Protein AF-A0A839UCK2-F1 (afdb_monomer_lite)

Structure (mmCIF, N/CA/C/O backbone):
data_AF-A0A839UCK2-F1
#
_entry.id   AF-A0A839UCK2-F1
#
loop_
_atom_site.group_PDB
_atom_site.id
_atom_site.type_symbol
_atom_site.label_atom_id
_atom_site.label_alt_id
_atom_site.label_comp_id
_atom_site.label_asym_id
_atom_site.label_entity_id
_atom_site.label_seq_id
_atom_site.pdbx_PDB_ins_code
_atom_site.Cartn_x
_atom_site.Cartn_y
_atom_site.Cartn_z
_atom_site.occupancy
_atom_site.B_iso_or_equiv
_atom_site.auth_seq_id
_atom_site.auth_comp_id
_atom_site.auth_asym_id
_atom_site.auth_atom_id
_atom_site.pdbx_PDB_model_num
ATOM 1 N N . MET A 1 1 ? -0.226 20.122 16.602 1.00 46.81 1 MET A N 1
ATOM 2 C CA . MET A 1 1 ? -0.500 18.701 16.911 1.00 46.81 1 MET A CA 1
ATOM 3 C C . MET A 1 1 ? 0.139 17.869 15.813 1.00 46.81 1 MET A C 1
ATOM 5 O O . MET A 1 1 ? -0.155 18.135 14.657 1.00 46.81 1 MET A O 1
ATOM 9 N N . GLY A 1 2 ? 1.081 16.981 16.141 1.00 55.19 2 GLY A N 1
ATOM 10 C CA . GLY A 1 2 ? 1.687 16.084 15.149 1.00 55.19 2 GLY A CA 1
ATOM 11 C C . GLY A 1 2 ? 0.695 15.004 14.719 1.00 55.19 2 GLY A C 1
ATOM 12 O O . GLY A 1 2 ? -0.105 14.564 15.545 1.00 55.19 2 GLY A O 1
ATOM 13 N N . ASP A 1 3 ? 0.734 14.599 13.448 1.00 69.75 3 ASP A N 1
ATOM 14 C CA . ASP A 1 3 ? -0.082 13.491 12.943 1.00 69.75 3 ASP A CA 1
ATOM 15 C C . ASP A 1 3 ? 0.320 12.206 13.683 1.00 69.75 3 ASP A C 1
ATOM 17 O O . ASP A 1 3 ? 1.407 11.663 13.480 1.00 69.75 3 ASP A O 1
ATOM 21 N N . GLN A 1 4 ? -0.546 11.729 14.577 1.00 88.19 4 GLN A N 1
ATOM 22 C CA . GLN A 1 4 ? -0.371 10.434 15.222 1.00 88.19 4 GLN A CA 1
ATOM 23 C C . GLN A 1 4 ? -0.780 9.339 14.236 1.00 88.19 4 GLN A C 1
ATOM 25 O O . GLN A 1 4 ? -1.947 9.248 13.837 1.00 88.19 4 GLN A O 1
ATOM 30 N N . ILE A 1 5 ? 0.196 8.527 13.827 1.00 92.31 5 ILE A N 1
ATOM 31 C CA . ILE A 1 5 ? 0.012 7.461 12.843 1.00 92.31 5 ILE A CA 1
ATOM 32 C C . ILE A 1 5 ? 0.545 6.146 13.412 1.00 92.31 5 ILE A C 1
ATOM 34 O O . ILE A 1 5 ? 1.688 6.064 13.860 1.00 92.31 5 ILE A O 1
ATOM 38 N N . ALA A 1 6 ? -0.284 5.108 13.369 1.00 94.69 6 ALA A N 1
ATOM 39 C CA . ALA A 1 6 ? 0.096 3.736 13.667 1.00 94.69 6 ALA A CA 1
ATOM 40 C C . ALA A 1 6 ? 0.469 3.041 12.360 1.00 94.69 6 ALA A C 1
ATOM 42 O O . ALA A 1 6 ? -0.369 2.928 11.467 1.00 94.69 6 ALA A O 1
ATOM 43 N N . TYR A 1 7 ? 1.700 2.546 12.262 1.00 95.31 7 TYR A N 1
ATOM 44 C CA . TYR A 1 7 ? 2.182 1.819 11.091 1.00 95.31 7 TYR A CA 1
ATOM 45 C C . TYR A 1 7 ? 2.308 0.327 11.373 1.00 95.31 7 TYR A C 1
ATOM 47 O O . TYR A 1 7 ? 2.862 -0.087 12.388 1.00 95.31 7 TYR A O 1
ATOM 55 N N . GLY A 1 8 ? 1.832 -0.482 10.433 1.00 94.00 8 GLY A N 1
ATOM 56 C CA . GLY A 1 8 ? 2.056 -1.918 10.414 1.00 94.00 8 GLY A CA 1
ATOM 57 C C . GLY A 1 8 ? 3.442 -2.267 9.864 1.00 94.00 8 GLY A C 1
ATOM 58 O O . GLY A 1 8 ? 4.173 -1.395 9.378 1.00 94.00 8 GLY A O 1
ATOM 59 N N . PRO A 1 9 ? 3.821 -3.554 9.902 1.00 95.94 9 PRO A N 1
ATOM 60 C CA . PRO A 1 9 ? 5.038 -4.021 9.255 1.00 95.94 9 PRO A CA 1
ATOM 61 C C . PRO A 1 9 ? 4.971 -3.810 7.736 1.00 95.94 9 PRO A C 1
ATOM 63 O O . PRO A 1 9 ? 3.903 -3.868 7.123 1.00 95.94 9 PRO A O 1
ATOM 66 N N . VAL A 1 10 ? 6.138 -3.604 7.121 1.00 96.94 10 VAL A N 1
ATOM 67 C CA . VAL A 1 10 ? 6.261 -3.569 5.660 1.00 96.94 10 VAL A CA 1
ATOM 68 C C . VAL A 1 10 ? 6.161 -4.987 5.115 1.00 96.94 10 VAL A C 1
ATOM 70 O O . VAL A 1 10 ? 6.935 -5.861 5.500 1.00 96.94 10 VAL A O 1
ATOM 73 N N . VAL A 1 11 ? 5.257 -5.192 4.165 1.00 95.50 11 VAL A N 1
ATOM 74 C CA . VAL A 1 11 ? 5.180 -6.406 3.352 1.00 95.50 11 VAL A CA 1
ATOM 75 C C . VAL A 1 11 ? 5.840 -6.120 2.009 1.00 95.50 11 VAL A C 1
ATOM 77 O O . VAL A 1 11 ? 5.530 -5.112 1.378 1.00 95.50 11 VAL A O 1
ATOM 80 N N . THR A 1 12 ? 6.753 -6.988 1.573 1.00 95.50 12 THR A N 1
ATOM 81 C CA . THR A 1 12 ? 7.459 -6.834 0.291 1.00 95.50 12 THR A CA 1
ATOM 82 C C . THR A 1 12 ? 7.086 -7.971 -0.649 1.00 95.50 12 THR A C 1
ATOM 84 O O . THR A 1 12 ? 7.245 -9.138 -0.299 1.00 95.50 12 THR A O 1
ATOM 87 N N . ALA A 1 13 ? 6.620 -7.627 -1.846 1.00 93.56 13 ALA A N 1
ATOM 88 C CA . ALA A 1 13 ? 6.424 -8.551 -2.955 1.00 93.56 13 ALA A CA 1
ATOM 89 C C . ALA A 1 13 ? 7.494 -8.292 -4.022 1.00 93.56 13 ALA A C 1
ATOM 91 O O . ALA A 1 13 ? 7.621 -7.164 -4.497 1.00 93.56 13 ALA A O 1
ATOM 92 N N . TYR A 1 14 ? 8.249 -9.324 -4.396 1.00 92.50 14 TYR A N 1
ATOM 93 C CA . TYR A 1 14 ? 9.269 -9.251 -5.443 1.00 92.50 14 TYR A CA 1
ATOM 94 C C . TYR A 1 14 ? 8.703 -9.760 -6.771 1.00 92.50 14 TYR A C 1
ATOM 96 O O . TYR A 1 14 ? 8.093 -10.826 -6.816 1.00 92.50 14 TYR A O 1
ATOM 104 N N . TYR A 1 15 ? 8.934 -9.009 -7.845 1.00 90.50 15 TYR A N 1
ATOM 105 C CA . TYR A 1 15 ? 8.588 -9.383 -9.225 1.00 90.50 15 TYR A CA 1
ATOM 106 C C . TYR A 1 15 ? 9.839 -9.688 -10.058 1.00 90.50 15 TYR A C 1
ATOM 108 O O . TYR A 1 15 ? 9.761 -10.402 -11.052 1.00 90.50 15 TYR A O 1
ATOM 116 N N . ALA A 1 16 ? 10.996 -9.182 -9.625 1.00 87.69 16 ALA A N 1
ATOM 117 C CA . ALA A 1 16 ? 12.325 -9.571 -10.083 1.00 87.69 16 ALA A CA 1
ATOM 118 C C . ALA A 1 16 ? 13.354 -9.261 -8.980 1.00 87.69 16 ALA A C 1
ATOM 120 O O . ALA A 1 16 ? 13.009 -8.678 -7.952 1.00 87.69 16 ALA A O 1
ATOM 121 N N . VAL A 1 17 ? 14.631 -9.596 -9.206 1.00 82.50 17 VAL A N 1
ATOM 122 C CA . VAL A 1 17 ? 15.727 -9.413 -8.226 1.00 82.50 17 VAL A CA 1
ATOM 123 C C . VAL A 1 17 ? 15.780 -7.988 -7.654 1.00 82.50 17 VAL A C 1
ATOM 125 O O . VAL A 1 17 ? 16.020 -7.809 -6.464 1.00 82.50 17 VAL A O 1
ATOM 128 N N . LEU A 1 18 ? 15.517 -6.977 -8.487 1.00 84.56 18 LEU A N 1
ATOM 129 C CA . LEU A 1 18 ? 15.532 -5.556 -8.113 1.00 84.56 18 LEU A CA 1
ATOM 130 C C . LEU A 1 18 ? 14.217 -4.846 -8.465 1.00 84.56 18 LEU A C 1
ATOM 132 O O . LEU A 1 18 ? 14.171 -3.625 -8.588 1.00 84.56 18 LEU A O 1
ATOM 136 N N . GLU A 1 19 ? 13.141 -5.617 -8.623 1.00 91.69 19 GLU A N 1
ATOM 137 C CA . GLU A 1 19 ? 11.801 -5.085 -8.837 1.00 91.69 19 GLU A CA 1
ATOM 138 C C . GLU A 1 19 ? 10.871 -5.570 -7.732 1.00 91.69 19 GLU A C 1
ATOM 140 O O . GLU A 1 19 ? 10.612 -6.768 -7.610 1.00 91.69 19 GLU A O 1
ATOM 145 N N . PHE A 1 20 ? 10.359 -4.641 -6.930 1.00 94.69 20 PHE A N 1
ATOM 146 C CA . PHE A 1 20 ? 9.535 -4.976 -5.777 1.00 94.69 20 PHE A CA 1
ATOM 147 C C . PHE A 1 20 ? 8.466 -3.927 -5.490 1.00 94.69 20 PHE A C 1
ATOM 149 O O . PHE A 1 20 ? 8.628 -2.740 -5.768 1.00 94.69 20 PHE A O 1
ATOM 156 N N . LEU A 1 21 ? 7.383 -4.379 -4.863 1.00 97.19 21 LEU A N 1
ATOM 157 C CA . LEU A 1 21 ? 6.354 -3.547 -4.258 1.00 97.19 21 LEU A CA 1
ATOM 158 C C . LEU A 1 21 ? 6.392 -3.743 -2.746 1.00 97.19 21 LEU A C 1
ATOM 160 O O . LEU A 1 21 ? 6.141 -4.836 -2.243 1.00 97.19 21 LEU A O 1
ATOM 164 N N . GLN A 1 22 ? 6.681 -2.666 -2.031 1.00 97.44 22 GLN A N 1
ATOM 165 C CA . GLN A 1 22 ? 6.507 -2.572 -0.591 1.00 97.44 22 GLN A CA 1
ATOM 166 C C . GLN A 1 22 ? 5.138 -1.993 -0.266 1.00 97.44 22 GLN A C 1
ATOM 168 O O . GLN A 1 22 ? 4.683 -1.050 -0.915 1.00 97.44 22 GLN A O 1
ATOM 173 N N . ILE A 1 23 ? 4.505 -2.564 0.752 1.00 97.94 23 ILE A N 1
ATOM 174 C CA . ILE A 1 23 ? 3.177 -2.198 1.223 1.00 97.94 23 ILE A CA 1
ATOM 175 C C . ILE A 1 23 ? 3.253 -2.022 2.730 1.00 97.94 23 ILE A C 1
ATOM 177 O O . ILE A 1 23 ? 3.757 -2.903 3.428 1.00 97.94 23 ILE A O 1
ATOM 181 N N . ARG A 1 24 ? 2.750 -0.902 3.241 1.00 97.88 24 ARG A N 1
ATOM 182 C CA . ARG A 1 24 ? 2.721 -0.630 4.678 1.00 97.88 24 ARG A CA 1
ATOM 183 C C . ARG A 1 24 ? 1.331 -0.155 5.090 1.00 97.88 24 ARG A C 1
ATOM 185 O O . ARG A 1 24 ? 0.999 1.002 4.836 1.00 97.88 24 ARG A O 1
ATOM 192 N N . PRO A 1 25 ? 0.516 -1.018 5.717 1.00 98.00 25 PRO A N 1
ATOM 193 C CA . PRO A 1 25 ? -0.747 -0.600 6.310 1.00 98.00 25 PRO A CA 1
ATOM 194 C C . PRO A 1 25 ? -0.533 0.461 7.389 1.00 98.00 25 PRO A C 1
ATOM 196 O O . PRO A 1 25 ? 0.466 0.422 8.112 1.00 98.00 25 PRO A O 1
ATOM 199 N N . PHE A 1 26 ? -1.478 1.385 7.520 1.00 97.19 26 PHE A N 1
ATOM 200 C CA . PHE A 1 26 ? -1.459 2.408 8.554 1.00 97.19 26 PHE A CA 1
ATOM 201 C C . PHE A 1 26 ? -2.867 2.801 9.014 1.00 97.19 26 PHE A C 1
ATOM 203 O O . PHE A 1 26 ? -3.868 2.584 8.327 1.00 97.19 26 PHE A O 1
ATOM 210 N N . TYR A 1 27 ? -2.913 3.431 10.183 1.00 96.44 27 TYR A N 1
ATOM 211 C CA . TYR A 1 27 ? -4.035 4.231 10.651 1.00 96.44 27 TYR A CA 1
ATOM 212 C C . TYR A 1 27 ? -3.515 5.607 11.057 1.00 96.44 27 TYR A C 1
ATOM 214 O O . TYR A 1 27 ? -2.613 5.703 11.886 1.00 96.44 27 TYR A O 1
ATOM 222 N N . SER A 1 28 ? -4.085 6.660 10.484 1.00 93.31 28 SER A N 1
ATOM 223 C CA . SER A 1 28 ? -3.806 8.055 10.810 1.00 93.31 28 SER A CA 1
ATOM 224 C C . SER A 1 28 ? -5.035 8.671 11.462 1.00 93.31 28 SER A C 1
ATOM 226 O O . SER A 1 28 ? -6.144 8.530 10.950 1.00 93.31 28 SER A O 1
ATOM 228 N N . MET A 1 29 ? -4.847 9.423 12.548 1.00 90.38 29 MET A N 1
ATOM 229 C CA . MET A 1 29 ? -5.951 10.185 13.149 1.00 90.38 29 MET A CA 1
ATOM 230 C C . MET A 1 29 ? -6.542 11.241 12.202 1.00 90.38 29 MET A C 1
ATOM 232 O O . MET A 1 29 ? -7.681 11.653 12.392 1.00 90.38 29 MET A O 1
ATOM 236 N N . LYS A 1 30 ? -5.781 11.677 11.191 1.00 90.56 30 LYS A N 1
ATOM 237 C CA . LYS A 1 30 ? -6.194 12.701 10.227 1.00 90.56 30 LYS A CA 1
ATOM 238 C C . LYS A 1 30 ? -6.798 12.109 8.956 1.00 90.56 30 LYS A C 1
ATOM 240 O O . LYS A 1 30 ? -7.811 12.603 8.477 1.00 90.56 30 LYS A O 1
ATOM 245 N N . SER A 1 31 ? -6.166 11.070 8.412 1.00 89.50 31 SER A N 1
ATOM 246 C CA . SER A 1 31 ? -6.527 10.501 7.102 1.00 89.50 31 SER A CA 1
ATOM 247 C C . SER A 1 31 ? -7.290 9.177 7.194 1.00 89.50 31 SER A C 1
ATOM 249 O O . SER A 1 31 ? -7.701 8.639 6.172 1.00 89.50 31 SER A O 1
ATOM 251 N N . GLY A 1 32 ? -7.469 8.629 8.398 1.00 94.88 32 GLY A N 1
ATOM 252 C CA . GLY A 1 32 ? -8.144 7.356 8.613 1.00 94.88 32 GLY A CA 1
ATOM 253 C C . GLY A 1 32 ? -7.274 6.150 8.260 1.00 94.88 32 GLY A C 1
ATOM 254 O O . GLY A 1 32 ? -6.082 6.104 8.570 1.00 94.88 32 GLY A O 1
ATOM 255 N N . TYR A 1 33 ? -7.896 5.141 7.661 1.00 97.38 33 TYR A N 1
ATOM 256 C CA . TYR A 1 33 ? -7.291 3.844 7.382 1.00 97.38 33 TYR A CA 1
ATOM 257 C C . TYR A 1 33 ? -6.722 3.780 5.968 1.00 97.38 33 TYR A C 1
ATOM 259 O O . TYR A 1 33 ? -7.318 4.297 5.025 1.00 97.38 33 TYR A O 1
ATOM 267 N N . GLY A 1 34 ? -5.599 3.090 5.791 1.00 97.69 34 GLY A N 1
ATOM 268 C CA . GLY A 1 34 ? -5.045 2.900 4.457 1.00 97.69 34 GLY A CA 1
ATOM 269 C C . GLY A 1 34 ? -3.758 2.099 4.431 1.00 97.69 34 GLY A C 1
ATOM 270 O O . GLY A 1 34 ? -3.352 1.487 5.417 1.00 97.69 34 GLY A O 1
ATOM 271 N N . PHE A 1 35 ? -3.094 2.099 3.284 1.00 98.00 35 PHE A N 1
ATOM 272 C CA . PHE A 1 35 ? -1.735 1.590 3.168 1.00 98.00 35 PHE A CA 1
ATOM 273 C C . PHE A 1 35 ? -0.899 2.435 2.212 1.00 98.00 35 PHE A C 1
ATOM 275 O O . PHE A 1 35 ? -1.375 2.943 1.197 1.00 98.00 35 PHE A O 1
ATOM 282 N N . GLU A 1 36 ? 0.376 2.574 2.547 1.00 97.50 36 GLU A N 1
ATOM 283 C CA . GLU A 1 36 ? 1.378 3.155 1.669 1.00 97.50 36 GLU A CA 1
ATOM 284 C C . GLU A 1 36 ? 1.907 2.090 0.717 1.00 97.50 36 GLU A C 1
ATOM 286 O O . GLU A 1 36 ? 2.015 0.908 1.056 1.00 97.50 36 GLU A O 1
ATOM 291 N N . THR A 1 37 ? 2.285 2.531 -0.473 1.00 97.81 37 THR A N 1
ATOM 292 C CA . THR A 1 37 ? 2.914 1.722 -1.507 1.00 97.81 37 THR A CA 1
ATOM 293 C C . THR A 1 37 ? 4.238 2.356 -1.898 1.00 97.81 37 THR A C 1
ATOM 295 O O . THR A 1 37 ? 4.346 3.577 -2.022 1.00 97.81 37 THR A O 1
ATOM 298 N N . ARG A 1 38 ? 5.256 1.521 -2.100 1.00 96.88 38 ARG A N 1
ATOM 299 C CA . ARG A 1 38 ? 6.547 1.913 -2.666 1.00 96.88 38 ARG A CA 1
ATOM 300 C C . ARG A 1 38 ? 6.966 0.857 -3.671 1.00 96.88 38 ARG A C 1
ATOM 302 O O . ARG A 1 38 ? 7.344 -0.250 -3.298 1.00 96.88 38 ARG A O 1
ATOM 309 N N . PHE A 1 39 ? 6.877 1.206 -4.943 1.00 96.50 39 PHE A N 1
ATOM 310 C CA . PHE A 1 39 ? 7.303 0.360 -6.041 1.00 96.50 39 PHE A CA 1
ATOM 311 C C . PHE A 1 39 ? 8.678 0.804 -6.522 1.00 96.50 39 PHE A C 1
ATOM 313 O O . PHE A 1 39 ? 8.864 1.968 -6.871 1.00 96.50 39 PHE A O 1
ATOM 320 N N . ALA A 1 40 ? 9.636 -0.113 -6.534 1.00 94.31 40 ALA A N 1
ATOM 321 C CA . ALA A 1 40 ? 10.957 0.108 -7.101 1.00 94.31 40 ALA A CA 1
ATOM 322 C C . ALA A 1 40 ? 11.132 -0.807 -8.310 1.00 94.31 40 ALA A C 1
ATOM 324 O O . ALA A 1 40 ? 10.839 -1.998 -8.230 1.00 94.31 40 ALA A O 1
ATOM 325 N N . SER A 1 41 ? 11.577 -0.245 -9.430 1.00 93.25 41 SER A N 1
ATOM 326 C CA . SER A 1 41 ? 11.800 -0.987 -10.675 1.00 93.25 41 SER A CA 1
ATOM 327 C C . SER A 1 41 ? 12.741 -0.229 -11.611 1.00 93.25 41 SER A C 1
ATOM 329 O O . SER A 1 41 ? 13.049 0.935 -11.374 1.00 93.25 41 SER A O 1
ATOM 331 N N . TYR A 1 42 ? 13.182 -0.845 -12.706 1.00 89.50 42 TYR A N 1
ATOM 332 C CA . TYR A 1 42 ? 14.006 -0.167 -13.720 1.00 89.50 42 TYR A CA 1
ATOM 333 C C . TYR A 1 42 ? 13.211 0.668 -14.732 1.00 89.50 42 TYR A C 1
ATOM 335 O O . TYR A 1 42 ? 13.793 1.435 -15.497 1.00 89.50 42 TYR A O 1
ATOM 343 N N . GLY A 1 43 ? 11.885 0.536 -14.749 1.00 88.19 43 GLY A N 1
ATOM 344 C CA . GLY A 1 43 ? 11.009 1.209 -15.702 1.00 88.19 43 GLY A CA 1
ATOM 345 C C . GLY A 1 43 ? 9.834 1.864 -14.996 1.00 88.19 43 GLY A C 1
ATOM 346 O O . GLY A 1 43 ? 9.260 1.301 -14.074 1.00 88.19 43 GLY A O 1
ATOM 347 N N . LYS A 1 44 ? 9.438 3.053 -15.443 1.00 90.69 44 LYS A N 1
ATOM 348 C CA . LYS A 1 44 ? 8.330 3.777 -14.818 1.00 90.69 44 LYS A CA 1
ATOM 349 C C . LYS A 1 44 ? 7.020 3.005 -15.012 1.00 90.69 44 LYS A C 1
ATOM 351 O O . LYS A 1 44 ? 6.701 2.617 -16.131 1.00 90.69 44 LYS A O 1
ATOM 356 N N . ALA A 1 45 ? 6.236 2.832 -13.957 1.00 92.69 45 ALA A N 1
ATOM 357 C CA . ALA A 1 45 ? 4.877 2.308 -14.033 1.00 92.69 45 ALA A CA 1
ATOM 358 C C . ALA A 1 45 ? 3.844 3.432 -14.222 1.00 92.69 45 ALA A C 1
ATOM 360 O O . ALA A 1 45 ? 2.863 3.255 -14.947 1.00 92.69 45 ALA A O 1
ATOM 361 N N . SER A 1 46 ? 4.100 4.619 -13.652 1.00 94.00 46 SER A N 1
ATOM 362 C CA . SER A 1 46 ? 3.196 5.780 -13.688 1.00 94.00 46 SER A CA 1
ATOM 363 C C . SER A 1 46 ? 1.804 5.449 -13.149 1.00 94.00 46 SER A C 1
ATOM 365 O O . SER A 1 46 ? 0.810 5.680 -13.842 1.00 94.00 46 SER A O 1
ATOM 367 N N . PHE A 1 47 ? 1.742 4.886 -11.940 1.00 96.88 47 PHE A N 1
ATOM 368 C CA . PHE A 1 47 ? 0.484 4.543 -11.275 1.00 96.88 47 PHE A CA 1
ATOM 369 C C . PHE A 1 47 ? -0.432 5.761 -11.122 1.00 96.88 47 PHE A C 1
ATOM 371 O O . PHE A 1 47 ? 0.020 6.861 -10.788 1.00 96.88 47 PHE A O 1
ATOM 378 N N . ILE A 1 48 ? -1.712 5.544 -11.416 1.00 96.81 48 ILE A N 1
ATOM 379 C CA . ILE A 1 48 ? -2.781 6.547 -11.347 1.00 96.81 48 ILE A CA 1
ATOM 380 C C . ILE A 1 48 ? -4.032 6.019 -10.643 1.00 96.81 48 ILE A C 1
ATOM 382 O O . ILE A 1 48 ? -4.845 6.820 -10.202 1.00 96.81 48 ILE A O 1
ATOM 386 N N . GLU A 1 49 ? -4.178 4.702 -10.504 1.00 97.62 49 GLU A N 1
ATOM 387 C CA . GLU A 1 49 ? -5.348 4.082 -9.892 1.00 97.62 49 GLU A CA 1
ATOM 388 C C . GLU A 1 49 ? -4.950 2.886 -9.025 1.00 97.62 49 GLU A C 1
ATOM 390 O O . GLU A 1 49 ? -3.955 2.202 -9.290 1.00 97.62 49 GLU A O 1
ATOM 395 N N . ALA A 1 50 ? -5.789 2.590 -8.033 1.00 97.94 50 ALA A N 1
ATOM 396 C CA . ALA 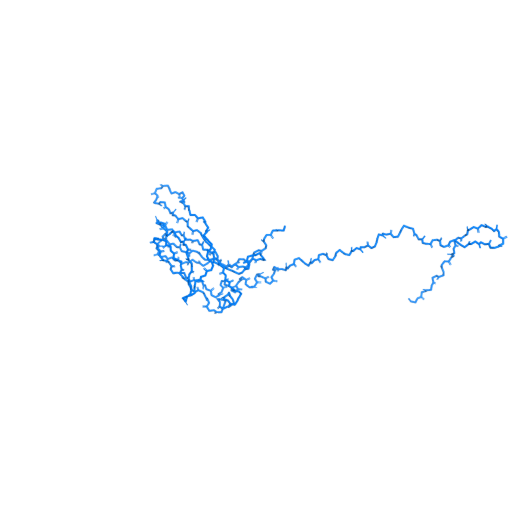A 1 50 ? -5.758 1.346 -7.284 1.00 97.94 50 ALA A CA 1
ATOM 397 C C . ALA A 1 50 ? -7.135 0.676 -7.334 1.00 97.94 50 ALA A C 1
ATOM 399 O O . ALA A 1 50 ? -8.163 1.343 -7.252 1.00 97.94 50 ALA A O 1
ATOM 400 N N . TRP A 1 51 ? -7.153 -0.648 -7.456 1.00 98.00 51 TRP A N 1
ATOM 401 C CA . TRP A 1 51 ? -8.373 -1.444 -7.574 1.00 98.00 51 TRP A CA 1
ATOM 402 C C . TRP A 1 51 ? -8.307 -2.678 -6.682 1.00 98.00 51 TRP A C 1
ATOM 404 O O . TRP A 1 51 ? -7.258 -3.307 -6.575 1.00 98.00 51 TRP A O 1
ATOM 414 N N . SER A 1 52 ? -9.432 -3.086 -6.106 1.00 96.88 52 SER A N 1
ATOM 415 C CA . SER A 1 52 ? -9.575 -4.368 -5.413 1.00 96.88 52 SER A CA 1
ATOM 416 C C . SER A 1 52 ? -10.929 -4.980 -5.761 1.00 96.88 52 SER A C 1
ATOM 418 O O . SER A 1 52 ? -11.945 -4.308 -5.653 1.00 96.88 52 SER A O 1
ATOM 420 N N . PHE A 1 53 ? -10.943 -6.225 -6.251 1.00 92.06 53 PHE A N 1
ATOM 421 C CA . PHE A 1 53 ? -12.162 -6.984 -6.590 1.00 92.06 53 PHE A CA 1
ATOM 422 C C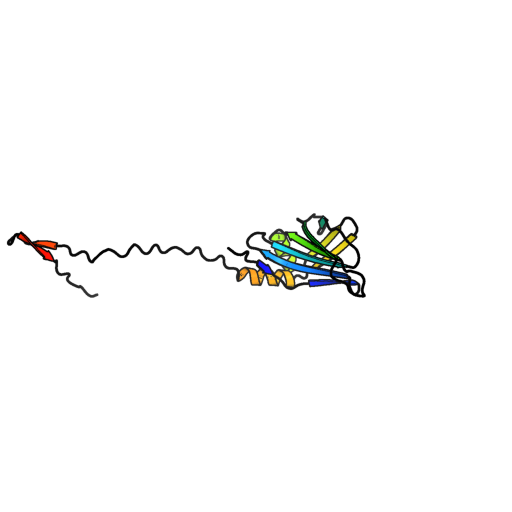 . PHE A 1 53 ? -13.256 -6.185 -7.334 1.00 92.06 53 PHE A C 1
ATOM 424 O O . PHE A 1 53 ? -14.429 -6.237 -6.983 1.00 92.06 53 PHE A O 1
ATOM 431 N N . GLY A 1 54 ? -12.874 -5.422 -8.365 1.00 91.88 54 GLY A N 1
ATOM 432 C CA . GLY A 1 54 ? -13.810 -4.627 -9.177 1.00 91.88 54 GLY A CA 1
ATOM 433 C C . GLY A 1 54 ? -14.214 -3.273 -8.578 1.00 91.88 54 GLY A C 1
ATOM 434 O O . GLY A 1 54 ? -14.892 -2.502 -9.247 1.00 91.88 54 GLY A O 1
ATOM 435 N N . LYS A 1 55 ? -13.758 -2.945 -7.365 1.00 96.19 55 LYS A N 1
ATOM 436 C CA . LYS A 1 55 ? -13.920 -1.635 -6.723 1.00 96.19 55 LYS A CA 1
ATOM 437 C C . LYS A 1 55 ? -12.671 -0.783 -6.940 1.00 96.19 55 LYS A C 1
ATOM 439 O O . LYS A 1 55 ? -11.562 -1.215 -6.611 1.00 96.19 55 LYS A O 1
ATOM 444 N N . GLN A 1 56 ? -12.848 0.429 -7.460 1.00 97.19 56 GLN A N 1
ATOM 445 C CA . GLN A 1 56 ? -11.786 1.433 -7.483 1.00 97.19 56 GLN A CA 1
ATOM 446 C C . GLN A 1 56 ? -11.599 1.994 -6.072 1.00 97.19 56 GLN A C 1
ATOM 448 O O . GLN A 1 56 ? -12.570 2.301 -5.379 1.00 97.19 56 GLN A O 1
ATOM 453 N N . LEU A 1 57 ? -10.349 2.083 -5.636 1.00 97.62 57 LEU A N 1
ATOM 454 C CA . LEU A 1 57 ? -9.965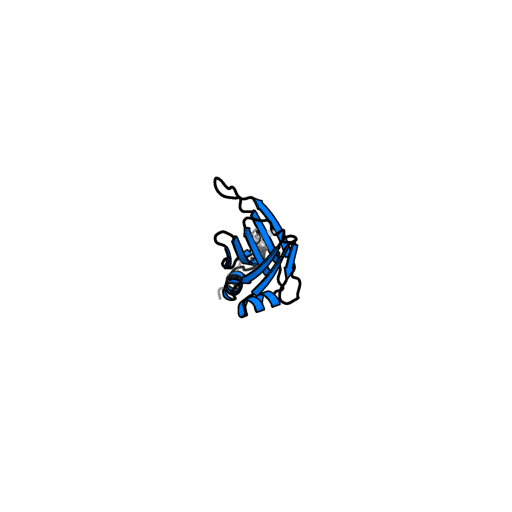 2.609 -4.332 1.00 97.62 57 LEU A CA 1
ATOM 455 C C . LEU A 1 57 ? -9.498 4.058 -4.473 1.00 97.62 57 LEU A C 1
ATOM 457 O O . LEU A 1 57 ? -9.053 4.475 -5.545 1.00 97.62 57 LEU A O 1
ATOM 461 N N . ASP A 1 58 ? -9.556 4.802 -3.372 1.00 97.50 58 ASP A N 1
ATOM 462 C CA . ASP A 1 58 ? -9.008 6.153 -3.310 1.00 97.50 58 ASP A CA 1
ATOM 463 C C . ASP A 1 58 ? -7.478 6.074 -3.287 1.00 97.50 58 ASP A C 1
ATOM 465 O O . ASP A 1 58 ? -6.864 5.704 -2.282 1.00 97.50 58 ASP A O 1
ATOM 469 N N . TYR A 1 59 ? -6.875 6.349 -4.444 1.00 97.75 59 TYR A N 1
ATOM 470 C CA . TYR A 1 59 ? -5.438 6.319 -4.651 1.00 97.75 59 TYR A CA 1
ATOM 471 C C . TYR A 1 59 ? -4.887 7.732 -4.797 1.00 97.75 59 TYR A C 1
ATOM 473 O O . TYR A 1 59 ? -5.209 8.456 -5.739 1.00 97.75 59 TYR A O 1
ATOM 481 N N . SER A 1 60 ? -3.961 8.082 -3.913 1.00 97.12 60 SER A N 1
ATOM 482 C CA . SER A 1 60 ? -3.176 9.305 -4.005 1.00 97.12 60 SER A CA 1
ATOM 483 C C . SER A 1 60 ? -1.756 8.981 -4.445 1.00 97.12 60 SER A C 1
ATOM 485 O O . SER A 1 60 ? -1.017 8.246 -3.786 1.00 97.12 60 SER A O 1
ATOM 487 N N . LYS A 1 61 ? -1.349 9.561 -5.572 1.00 95.62 61 LYS A N 1
ATOM 488 C CA . LYS A 1 61 ? 0.015 9.426 -6.074 1.00 95.62 61 LYS A CA 1
ATOM 489 C C . LYS A 1 61 ? 0.994 10.187 -5.176 1.00 95.62 61 LYS A C 1
ATOM 491 O O . LYS A 1 61 ? 0.768 11.347 -4.849 1.00 95.62 61 LYS A O 1
ATOM 496 N N . GLY A 1 62 ? 2.101 9.539 -4.831 1.00 94.12 62 GLY A N 1
ATOM 497 C CA . GLY A 1 62 ? 3.218 10.146 -4.118 1.00 94.12 62 GLY A CA 1
ATOM 498 C C . GLY A 1 62 ? 4.322 10.616 -5.066 1.00 94.12 62 GLY A C 1
ATOM 499 O O . GLY A 1 62 ? 4.076 11.215 -6.117 1.00 94.12 62 GLY A O 1
ATOM 500 N N . VAL A 1 63 ? 5.570 10.339 -4.694 1.00 93.62 63 VAL A N 1
ATOM 501 C CA . VAL A 1 63 ? 6.743 10.743 -5.473 1.00 93.62 63 VAL A CA 1
ATOM 502 C C . VAL A 1 63 ? 7.048 9.739 -6.577 1.00 93.62 63 VAL A C 1
ATOM 504 O O . VAL A 1 63 ? 6.759 8.553 -6.465 1.00 93.62 63 VAL A O 1
ATOM 507 N N . SER A 1 64 ? 7.663 10.222 -7.652 1.00 93.06 64 SER A N 1
ATOM 508 C CA . SER A 1 64 ? 8.219 9.395 -8.723 1.00 93.06 64 SER A CA 1
ATOM 509 C C . SER A 1 64 ? 9.621 9.910 -9.007 1.00 93.06 64 SER A C 1
ATOM 511 O O . SER A 1 64 ? 9.775 10.988 -9.582 1.00 93.06 64 SER A O 1
ATOM 513 N N . GLN A 1 65 ? 10.638 9.188 -8.542 1.00 92.06 65 GLN A N 1
ATOM 514 C CA . GLN A 1 65 ? 12.021 9.662 -8.560 1.00 92.06 65 GLN A CA 1
ATOM 515 C C . GLN A 1 65 ? 12.995 8.576 -9.000 1.00 92.06 65 GLN A C 1
ATOM 517 O O . GLN A 1 65 ? 12.851 7.404 -8.657 1.00 92.06 65 GLN A O 1
ATOM 522 N N . LYS A 1 66 ? 14.023 8.983 -9.747 1.00 89.50 66 LYS A N 1
ATOM 523 C CA . LYS A 1 66 ? 15.173 8.126 -10.041 1.00 89.50 66 LYS A CA 1
ATOM 524 C C . LYS A 1 66 ? 16.076 8.094 -8.810 1.00 89.50 66 LYS A C 1
ATOM 526 O O . LYS A 1 66 ? 16.414 9.143 -8.267 1.00 89.50 66 LYS A O 1
ATOM 531 N N . ARG A 1 67 ? 16.458 6.903 -8.362 1.00 84.31 67 ARG A N 1
ATOM 532 C CA . ARG A 1 67 ? 17.458 6.717 -7.306 1.00 84.31 67 ARG A CA 1
ATOM 533 C C . ARG A 1 67 ? 18.864 6.826 -7.890 1.00 84.31 67 ARG A C 1
ATOM 535 O O . ARG A 1 67 ? 19.062 6.525 -9.064 1.00 84.31 67 ARG A O 1
ATOM 542 N N . ILE A 1 68 ? 19.819 7.254 -7.060 1.00 75.94 68 ILE A N 1
ATOM 543 C CA . ILE A 1 68 ? 21.235 7.328 -7.438 1.00 75.94 68 ILE A CA 1
ATOM 544 C C . ILE A 1 68 ? 21.728 5.923 -7.784 1.00 75.94 68 ILE A C 1
ATOM 546 O O . ILE A 1 68 ? 21.465 4.950 -7.080 1.00 75.94 68 ILE A O 1
ATOM 550 N N . CYS A 1 69 ? 22.430 5.852 -8.899 1.00 75.81 69 CYS A N 1
ATOM 551 C CA . CYS A 1 69 ? 22.810 4.658 -9.624 1.00 75.81 69 CYS A CA 1
ATOM 552 C C . CYS A 1 69 ? 24.208 4.943 -10.156 1.00 75.81 69 CYS A C 1
ATOM 554 O O . CYS A 1 69 ? 24.372 5.797 -11.020 1.00 75.81 69 CYS A O 1
ATOM 556 N N . PHE A 1 70 ? 25.219 4.308 -9.564 1.00 73.69 70 PHE A N 1
ATOM 557 C CA . PHE A 1 70 ? 26.603 4.478 -10.000 1.00 73.69 70 PHE A CA 1
ATOM 558 C C . PHE A 1 70 ? 26.833 3.671 -11.284 1.00 73.69 70 PHE A C 1
ATOM 560 O O . PHE A 1 70 ? 26.608 4.162 -12.381 1.00 73.69 70 PHE A O 1
ATOM 567 N N . GLN A 1 71 ? 27.218 2.401 -11.149 1.00 77.69 71 GLN A N 1
ATOM 568 C CA . GLN A 1 71 ? 27.532 1.512 -12.276 1.00 77.69 71 GLN A CA 1
ATOM 569 C C . GLN A 1 71 ? 26.377 0.573 -12.669 1.00 77.69 71 GLN A C 1
ATOM 571 O O . GLN A 1 71 ? 26.564 -0.341 -13.466 1.00 77.69 71 GLN A O 1
ATOM 576 N N . ALA A 1 72 ? 25.181 0.776 -12.111 1.00 72.06 72 ALA A N 1
ATOM 577 C CA . ALA A 1 72 ? 23.990 -0.023 -12.397 1.00 72.06 72 ALA A CA 1
ATOM 578 C C . ALA A 1 72 ? 22.899 0.849 -13.039 1.00 72.06 72 ALA A C 1
ATOM 580 O O . ALA A 1 72 ? 22.906 2.065 -12.830 1.00 72.06 72 ALA A O 1
ATOM 581 N N . PRO A 1 73 ? 21.932 0.269 -13.774 1.00 76.06 73 PRO A N 1
ATOM 582 C CA . PRO A 1 73 ? 20.799 1.035 -14.276 1.00 76.06 73 PRO A CA 1
ATOM 583 C C . PRO A 1 73 ? 20.040 1.720 -13.129 1.00 76.06 73 PRO A C 1
ATOM 585 O O . PRO A 1 73 ? 19.946 1.206 -12.014 1.00 76.06 73 PRO A O 1
ATOM 588 N N . CYS A 1 74 ? 19.498 2.905 -13.390 1.00 82.69 74 CYS A N 1
ATOM 589 C CA . CYS A 1 74 ? 18.806 3.684 -12.370 1.00 82.69 74 CYS A CA 1
ATOM 590 C C . CYS A 1 74 ? 17.440 3.100 -12.049 1.00 82.69 74 CYS A C 1
ATOM 592 O O . CYS A 1 74 ? 16.563 3.069 -12.911 1.00 82.69 74 CYS A O 1
ATOM 594 N N . MET A 1 75 ? 17.240 2.695 -10.795 1.00 89.19 75 MET A N 1
ATOM 595 C CA . MET A 1 75 ? 15.910 2.334 -10.326 1.00 89.19 75 MET A CA 1
ATOM 596 C C . MET A 1 75 ? 15.041 3.584 -10.196 1.00 89.19 75 MET A C 1
ATOM 598 O O . MET A 1 75 ? 15.469 4.628 -9.701 1.00 89.19 75 MET A O 1
ATOM 602 N N . ILE A 1 76 ? 13.799 3.452 -10.627 1.00 93.38 76 ILE A N 1
ATOM 603 C CA . ILE A 1 76 ? 12.727 4.408 -10.432 1.00 93.38 76 ILE A CA 1
ATOM 604 C C . ILE A 1 76 ? 11.914 3.923 -9.242 1.00 93.38 76 ILE A C 1
ATOM 606 O O . ILE A 1 76 ? 11.456 2.781 -9.199 1.00 93.38 76 ILE A O 1
ATOM 610 N N . GLU A 1 77 ? 11.750 4.814 -8.278 1.00 94.88 77 GLU A N 1
ATOM 611 C CA . GLU A 1 77 ? 10.900 4.618 -7.121 1.00 94.88 77 GLU A CA 1
ATOM 612 C C . GLU A 1 77 ? 9.623 5.432 -7.295 1.00 94.88 77 GLU A C 1
ATOM 614 O O . GLU A 1 77 ? 9.678 6.648 -7.493 1.00 94.88 77 GLU A O 1
ATOM 619 N N . GLU A 1 78 ? 8.481 4.758 -7.216 1.00 96.62 78 GLU A N 1
ATOM 620 C CA . GLU A 1 78 ? 7.156 5.365 -7.243 1.00 96.62 78 GLU A CA 1
ATOM 621 C C . GLU A 1 78 ? 6.424 5.040 -5.947 1.00 96.62 78 GLU A C 1
ATOM 623 O O . GLU A 1 78 ? 6.240 3.869 -5.606 1.00 96.62 78 GLU A O 1
ATOM 628 N N . THR A 1 79 ? 6.019 6.074 -5.213 1.00 97.50 79 THR A N 1
ATOM 629 C CA . THR A 1 79 ? 5.226 5.920 -3.994 1.00 97.50 79 THR A CA 1
ATOM 630 C C . THR A 1 79 ? 3.776 6.315 -4.224 1.00 97.50 79 THR A C 1
ATOM 632 O O . THR A 1 79 ? 3.442 7.054 -5.153 1.00 97.50 79 THR A O 1
ATOM 635 N N . GLY A 1 80 ? 2.897 5.818 -3.367 1.00 97.12 80 GLY A N 1
ATOM 636 C CA . GLY A 1 80 ? 1.497 6.206 -3.351 1.00 97.12 80 GLY A CA 1
ATOM 637 C C . GLY A 1 80 ? 0.812 5.770 -2.071 1.00 97.12 80 GLY A C 1
ATOM 638 O O . GLY A 1 80 ? 1.359 4.989 -1.294 1.00 97.12 80 GLY A O 1
ATOM 639 N N . LEU A 1 81 ? -0.396 6.266 -1.880 1.00 97.25 81 LEU A N 1
ATOM 640 C CA . LEU A 1 81 ? -1.244 6.010 -0.731 1.00 97.25 81 LEU A CA 1
ATOM 641 C C . LEU A 1 81 ? -2.573 5.459 -1.233 1.00 97.25 81 LEU A C 1
ATOM 643 O O . LEU A 1 81 ? -3.112 5.976 -2.208 1.00 97.25 81 LEU A O 1
ATOM 647 N N . VAL A 1 82 ? -3.103 4.442 -0.567 1.00 98.00 82 VAL A N 1
ATOM 648 C CA . VAL A 1 82 ? -4.465 3.960 -0.796 1.00 98.00 82 VAL A CA 1
ATOM 649 C C . VAL A 1 82 ? -5.246 4.114 0.496 1.00 98.00 82 VAL A C 1
ATOM 651 O O . VAL A 1 82 ? -4.850 3.539 1.511 1.00 98.00 82 VAL A O 1
ATOM 654 N N . LEU A 1 83 ? -6.338 4.876 0.464 1.00 97.88 83 LEU A N 1
ATOM 655 C CA . LEU A 1 83 ? -7.257 4.976 1.594 1.00 97.88 83 LEU A CA 1
ATOM 656 C C . LEU A 1 83 ? -8.301 3.865 1.523 1.00 97.88 83 LEU A C 1
ATOM 658 O O . LEU A 1 83 ? -8.791 3.495 0.453 1.00 97.88 83 LEU A O 1
ATOM 662 N N . LEU A 1 84 ? -8.627 3.322 2.689 1.00 97.56 84 LEU A N 1
ATOM 663 C CA . LEU A 1 84 ? -9.613 2.271 2.868 1.00 97.56 84 LEU A CA 1
ATOM 664 C C . LEU A 1 84 ? -10.702 2.752 3.819 1.00 97.56 84 LEU A C 1
ATOM 666 O O . LEU A 1 84 ? -10.451 3.524 4.746 1.00 97.56 84 LEU A O 1
ATOM 670 N N . SER A 1 85 ? -11.918 2.246 3.621 1.00 96.62 85 SER A N 1
ATOM 671 C CA . SER A 1 85 ? -12.934 2.361 4.661 1.00 96.62 85 SER A CA 1
ATOM 672 C C . SER A 1 85 ? -12.523 1.536 5.883 1.00 96.62 85 SER A C 1
ATOM 674 O O . SER A 1 85 ? -11.760 0.573 5.772 1.00 96.62 85 SER A O 1
ATOM 676 N N . GLU A 1 86 ? -13.055 1.880 7.055 1.00 96.38 86 GLU A N 1
ATOM 677 C CA . GLU A 1 86 ? -12.841 1.076 8.261 1.00 96.38 86 GLU A CA 1
ATOM 678 C C . GLU A 1 86 ? -13.292 -0.375 8.052 1.00 96.38 86 GLU A C 1
ATOM 680 O O . GLU A 1 86 ? -12.557 -1.297 8.394 1.00 96.38 86 GLU A O 1
ATOM 685 N N . ALA A 1 87 ? -14.444 -0.587 7.410 1.00 96.56 87 ALA A N 1
ATOM 686 C CA . ALA A 1 87 ? -14.949 -1.922 7.099 1.00 96.56 87 ALA A CA 1
ATOM 687 C C . ALA A 1 87 ? -13.983 -2.717 6.204 1.00 96.56 87 ALA A C 1
ATOM 689 O O . ALA A 1 87 ? -13.677 -3.868 6.511 1.00 96.56 87 ALA A O 1
ATOM 690 N N . ASP A 1 88 ? -13.455 -2.097 5.142 1.00 96.75 88 ASP A N 1
ATOM 691 C CA . ASP A 1 88 ? -12.479 -2.745 4.256 1.00 96.75 88 ASP A CA 1
ATOM 692 C C . ASP A 1 88 ? -11.174 -3.064 5.005 1.00 96.75 88 ASP A C 1
ATOM 694 O O . ASP A 1 88 ? -10.571 -4.113 4.787 1.00 96.75 88 ASP A O 1
ATOM 698 N N . PHE A 1 89 ? -10.741 -2.184 5.913 1.00 97.44 89 PHE A N 1
ATOM 699 C CA . PHE A 1 89 ? -9.525 -2.386 6.700 1.00 97.44 89 PHE A CA 1
ATOM 700 C C . PHE A 1 89 ? -9.682 -3.510 7.734 1.00 97.44 89 PHE A C 1
ATOM 702 O O . PHE A 1 89 ? -8.773 -4.319 7.914 1.00 97.44 89 PHE A O 1
ATOM 709 N N . LEU A 1 90 ? -10.839 -3.599 8.396 1.00 97.12 90 LEU A N 1
ATOM 710 C CA . LEU A 1 90 ? -11.157 -4.699 9.309 1.00 97.12 90 LEU A CA 1
ATOM 711 C C . LEU A 1 90 ? -11.295 -6.027 8.551 1.00 97.12 90 LEU A C 1
ATOM 713 O O . LEU A 1 90 ? -10.783 -7.050 8.998 1.00 97.12 90 LEU A O 1
ATOM 717 N N . ALA A 1 91 ? -11.905 -6.020 7.364 1.00 96.75 91 ALA A N 1
ATOM 718 C CA . ALA A 1 91 ? -11.950 -7.201 6.504 1.00 96.75 91 ALA A CA 1
ATOM 719 C C . ALA A 1 91 ? -10.543 -7.638 6.055 1.00 96.75 91 ALA A C 1
ATOM 721 O O . ALA A 1 91 ? -10.250 -8.838 6.007 1.00 96.75 91 ALA A O 1
ATOM 722 N N . ALA A 1 92 ? -9.661 -6.673 5.773 1.00 96.69 92 ALA A N 1
ATOM 723 C CA . ALA A 1 92 ? -8.260 -6.914 5.450 1.00 96.69 92 ALA A CA 1
ATOM 724 C C . ALA A 1 92 ? -7.469 -7.506 6.625 1.00 96.69 92 ALA A C 1
ATOM 726 O O . ALA A 1 92 ? -6.564 -8.307 6.403 1.00 96.69 92 ALA A O 1
ATOM 727 N N . GLU A 1 93 ? -7.810 -7.157 7.865 1.00 97.06 93 GLU A N 1
ATOM 728 C CA . GLU A 1 93 ? -7.212 -7.748 9.067 1.00 97.06 93 GLU A CA 1
ATOM 729 C C . GLU A 1 93 ? -7.525 -9.234 9.221 1.00 97.06 93 GLU A C 1
ATOM 731 O O . GLU A 1 93 ? -6.667 -9.983 9.678 1.00 97.06 93 GLU A O 1
ATOM 736 N N . GLN A 1 94 ? -8.689 -9.675 8.754 1.00 96.25 94 GLN A N 1
ATOM 737 C CA . GLN A 1 94 ? -9.093 -11.077 8.830 1.00 96.25 94 GLN A CA 1
ATOM 738 C C . GLN A 1 94 ? -8.565 -11.899 7.648 1.00 96.25 94 GLN A C 1
ATOM 740 O O . GLN A 1 94 ? -8.085 -13.016 7.824 1.00 96.25 94 GLN A O 1
ATOM 745 N N . ASN A 1 95 ? -8.627 -11.342 6.435 1.00 96.12 95 ASN A N 1
ATOM 746 C CA . ASN A 1 95 ? -8.434 -12.107 5.196 1.00 96.12 95 ASN A CA 1
ATOM 747 C C . ASN A 1 95 ? -7.149 -11.743 4.433 1.00 96.12 95 ASN A C 1
ATOM 749 O O . ASN A 1 95 ? -6.780 -12.394 3.451 1.00 96.12 95 ASN A O 1
ATOM 753 N N . GLY A 1 96 ? -6.449 -10.696 4.870 1.00 95.50 96 GLY A N 1
ATOM 754 C CA . GLY A 1 96 ? -5.473 -9.993 4.049 1.00 95.50 96 GLY A CA 1
ATOM 755 C C . GLY A 1 96 ? -6.150 -9.137 2.981 1.00 95.50 96 GLY A C 1
ATOM 756 O O . GLY A 1 96 ? -7.372 -9.090 2.858 1.00 95.50 96 GLY A O 1
ATOM 757 N N . PHE A 1 97 ? -5.337 -8.450 2.185 1.00 96.88 97 PHE A N 1
ATOM 758 C CA . PHE A 1 97 ? -5.828 -7.529 1.166 1.00 96.88 97 PHE A CA 1
ATOM 759 C C . PHE A 1 97 ? -5.105 -7.755 -0.153 1.00 96.88 97 PHE A C 1
ATOM 761 O O . PHE A 1 97 ? -3.875 -7.734 -0.198 1.00 96.88 97 PHE A O 1
ATOM 768 N N . ALA A 1 98 ? -5.863 -7.966 -1.226 1.00 97.12 98 ALA A N 1
ATOM 769 C CA . ALA A 1 98 ? -5.344 -8.073 -2.583 1.00 97.12 98 ALA A CA 1
ATOM 770 C C . ALA A 1 98 ? -5.824 -6.880 -3.408 1.00 97.12 98 ALA A C 1
ATOM 772 O O . ALA A 1 98 ? -6.982 -6.470 -3.310 1.00 97.12 98 ALA A O 1
ATOM 773 N N . PHE A 1 99 ? -4.938 -6.321 -4.222 1.00 97.69 99 PHE A N 1
ATOM 774 C CA . PHE A 1 99 ? -5.235 -5.143 -5.028 1.00 97.69 99 PHE A CA 1
ATOM 775 C C . PHE A 1 99 ? -4.376 -5.107 -6.290 1.00 97.69 99 PHE A C 1
ATOM 777 O O . PHE A 1 99 ? -3.391 -5.830 -6.417 1.00 97.69 99 PHE A O 1
ATOM 784 N N . ALA A 1 100 ? -4.739 -4.240 -7.224 1.00 98.06 100 ALA A N 1
ATOM 785 C CA . ALA A 1 100 ? -3.949 -3.903 -8.391 1.00 98.06 100 ALA A CA 1
ATOM 786 C C . ALA A 1 100 ? -3.665 -2.402 -8.397 1.00 98.06 100 ALA A C 1
ATOM 788 O O . ALA A 1 100 ? -4.585 -1.602 -8.253 1.00 98.06 100 ALA A O 1
ATOM 789 N N . LEU A 1 101 ? -2.404 -2.029 -8.598 1.00 97.94 101 LEU A N 1
ATOM 790 C CA . LEU A 1 101 ? -2.017 -0.680 -8.989 1.00 97.94 101 LEU A CA 1
ATOM 791 C C . LEU A 1 101 ? -1.990 -0.623 -10.509 1.00 97.94 101 LEU A C 1
ATOM 793 O O . LEU A 1 101 ? -1.307 -1.421 -11.161 1.00 97.94 101 LEU A O 1
ATOM 797 N N . VAL A 1 102 ? -2.740 0.315 -11.071 1.00 97.88 102 VAL A N 1
ATOM 798 C CA . VAL A 1 102 ? -2.849 0.514 -12.513 1.00 97.88 102 VAL A CA 1
ATOM 799 C C . VAL A 1 102 ? -2.208 1.850 -12.850 1.00 97.88 102 VAL A C 1
ATOM 801 O O . VAL A 1 102 ? -2.552 2.902 -12.309 1.00 97.88 102 VAL A O 1
ATOM 804 N N . GLY A 1 103 ? -1.200 1.790 -13.707 1.00 95.75 103 GLY A N 1
ATOM 805 C CA . GLY A 1 103 ? -0.497 2.944 -14.229 1.00 95.75 103 GLY A CA 1
ATOM 806 C C . GLY A 1 103 ? -0.590 3.018 -15.736 1.00 95.75 103 GLY A C 1
ATOM 807 O O . GLY A 1 103 ? -0.981 2.064 -16.403 1.00 95.75 103 GLY A O 1
ATOM 808 N N . LYS A 1 104 ? -0.175 4.162 -16.283 1.00 94.44 104 LYS A N 1
ATOM 809 C CA . LYS A 1 104 ? -0.194 4.395 -17.737 1.00 94.44 104 LYS A CA 1
ATOM 810 C C . LYS A 1 104 ? 0.660 3.393 -18.515 1.00 94.44 104 LYS A C 1
ATOM 812 O O . LYS A 1 104 ? 0.401 3.161 -19.687 1.00 94.44 104 LYS A O 1
ATOM 817 N N . LEU A 1 105 ? 1.703 2.859 -17.879 1.00 94.88 105 LEU A N 1
ATOM 818 C CA . LEU A 1 105 ? 2.685 1.991 -18.528 1.00 94.88 105 LEU A CA 1
ATOM 819 C C . LEU A 1 105 ? 2.611 0.548 -18.037 1.00 94.88 105 LEU A C 1
ATOM 821 O O . LEU A 1 105 ? 3.033 -0.358 -18.750 1.00 94.88 105 LEU A O 1
ATOM 825 N N . ARG A 1 106 ? 2.136 0.320 -16.807 1.00 94.75 106 ARG A N 1
ATOM 826 C CA . ARG A 1 106 ? 2.172 -1.000 -16.169 1.00 94.75 106 ARG A CA 1
ATOM 827 C C . ARG A 1 106 ? 1.007 -1.197 -15.214 1.00 94.75 106 ARG A C 1
ATOM 829 O O . ARG A 1 106 ? 0.521 -0.253 -14.597 1.00 94.75 106 ARG A O 1
ATOM 836 N N . ARG A 1 107 ? 0.647 -2.463 -15.023 1.00 95.94 107 ARG A N 1
ATOM 837 C CA . ARG A 1 107 ? -0.241 -2.931 -13.959 1.00 95.94 107 ARG A CA 1
ATOM 838 C C . ARG A 1 107 ? 0.524 -3.892 -13.057 1.00 95.94 107 ARG A C 1
ATOM 840 O O . ARG A 1 107 ? 1.166 -4.806 -13.563 1.00 95.94 107 ARG A O 1
ATOM 847 N N . ILE A 1 108 ? 0.436 -3.692 -11.745 1.00 96.31 108 ILE A N 1
ATOM 848 C CA . ILE A 1 108 ? 1.083 -4.535 -10.732 1.00 96.31 108 ILE A CA 1
ATOM 849 C C . ILE A 1 108 ? 0.037 -4.995 -9.720 1.00 96.31 108 ILE A C 1
ATOM 851 O O . ILE A 1 108 ? -0.734 -4.181 -9.221 1.00 96.31 108 ILE A O 1
ATOM 855 N N . ASN A 1 109 ? 0.017 -6.288 -9.400 1.00 96.69 109 ASN A N 1
ATOM 856 C CA . ASN A 1 109 ? -0.897 -6.851 -8.405 1.00 96.69 109 ASN A CA 1
ATOM 857 C C . ASN A 1 109 ? -0.182 -6.988 -7.059 1.00 96.69 109 ASN A C 1
ATOM 859 O O . ASN A 1 109 ? 0.792 -7.723 -6.967 1.00 96.69 109 ASN A O 1
ATOM 863 N N . GLY A 1 110 ? -0.677 -6.316 -6.025 1.00 95.38 110 GLY A N 1
ATOM 864 C CA . GLY A 1 110 ? -0.155 -6.391 -4.666 1.00 95.38 110 GLY A CA 1
ATOM 865 C C . GLY A 1 110 ? -0.997 -7.283 -3.757 1.00 95.38 110 GLY A C 1
ATOM 866 O O . GLY A 1 110 ? -2.205 -7.447 -3.947 1.00 95.38 110 GLY A O 1
ATOM 867 N N . LYS A 1 111 ? -0.350 -7.831 -2.724 1.00 95.44 111 LYS A N 1
ATOM 868 C CA . LYS A 1 111 ? -1.015 -8.516 -1.615 1.00 95.44 111 LYS A CA 1
ATOM 869 C C . LYS A 1 111 ? -0.365 -8.126 -0.294 1.00 95.44 111 LYS A C 1
ATOM 871 O O . LYS A 1 111 ? 0.855 -8.177 -0.167 1.00 95.44 111 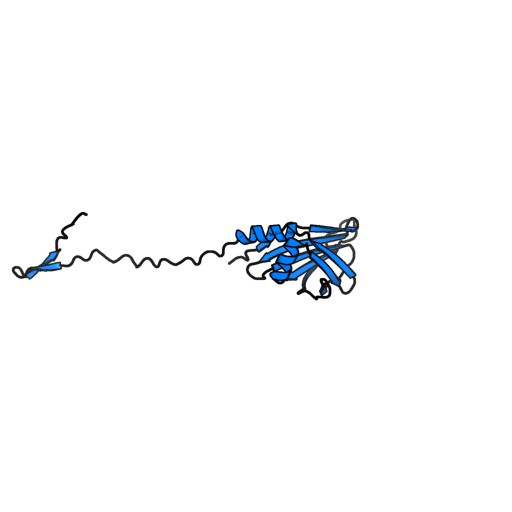LYS A O 1
ATOM 876 N N . ALA A 1 112 ? -1.181 -7.777 0.690 1.00 94.38 112 ALA A N 1
ATOM 877 C CA . ALA A 1 112 ? -0.764 -7.546 2.065 1.00 94.38 112 ALA A CA 1
ATOM 878 C C . ALA A 1 112 ? -1.406 -8.590 2.990 1.00 94.38 112 ALA A C 1
ATOM 880 O O . ALA A 1 112 ? -2.544 -9.014 2.778 1.00 94.38 112 ALA A O 1
ATOM 881 N N . SER A 1 113 ? -0.651 -9.051 3.988 1.00 94.19 113 SER A N 1
ATOM 882 C CA . SER A 1 113 ? -1.098 -10.097 4.908 1.00 94.19 113 SER A CA 1
ATOM 883 C C . SER A 1 113 ? -2.044 -9.545 5.974 1.00 94.19 113 SER A C 1
ATOM 885 O O . SER A 1 113 ? -1.862 -8.427 6.451 1.00 94.19 113 SER A O 1
ATOM 887 N N . ALA A 1 114 ? -3.000 -10.374 6.398 1.00 96.62 114 ALA A N 1
ATOM 888 C CA . ALA A 1 114 ? -3.898 -10.129 7.530 1.00 96.62 114 ALA A CA 1
ATOM 889 C C . ALA A 1 114 ? -3.156 -9.586 8.764 1.00 96.62 114 ALA A C 1
ATOM 891 O O . ALA A 1 114 ? -3.492 -8.543 9.325 1.00 96.62 114 ALA A O 1
ATOM 892 N N . GLN A 1 115 ? -2.040 -10.238 9.104 1.00 96.62 115 GLN A N 1
ATOM 893 C CA . GLN A 1 115 ? -1.180 -9.868 10.225 1.00 96.62 115 GLN A CA 1
ATOM 894 C C . GLN A 1 115 ? -0.685 -8.413 10.163 1.00 96.62 115 GLN A C 1
ATOM 896 O O . GLN A 1 115 ? -0.568 -7.769 11.207 1.00 96.62 115 GLN A O 1
ATOM 901 N N . ALA A 1 116 ? -0.393 -7.882 8.970 1.00 95.50 116 ALA A N 1
ATOM 902 C CA . ALA A 1 116 ? 0.104 -6.517 8.830 1.00 95.50 116 ALA A CA 1
ATOM 903 C C . ALA A 1 116 ? -0.969 -5.476 9.193 1.00 95.50 116 ALA A C 1
ATOM 905 O O . ALA A 1 116 ? -0.661 -4.489 9.862 1.00 95.50 116 ALA A O 1
ATOM 906 N N . PHE A 1 117 ? -2.229 -5.728 8.828 1.00 96.94 117 PHE A N 1
ATOM 907 C CA . PHE A 1 117 ? -3.374 -4.901 9.225 1.00 96.94 117 PHE A CA 1
ATOM 908 C C . PHE A 1 117 ? -3.693 -5.066 10.719 1.00 96.94 117 PHE A C 1
ATOM 910 O O . PHE A 1 117 ? -3.886 -4.075 11.423 1.00 96.94 117 PHE A O 1
ATOM 917 N N . GLY A 1 118 ? -3.641 -6.293 11.247 1.00 96.31 118 GLY A N 1
ATOM 918 C CA . GLY A 1 118 ? -3.853 -6.555 12.676 1.00 96.31 118 GLY A CA 1
ATOM 919 C C . GLY A 1 118 ? -2.838 -5.861 13.584 1.00 96.31 118 GLY A C 1
ATOM 920 O O . GLY A 1 118 ? -3.191 -5.373 14.660 1.00 96.31 118 GLY A O 1
ATOM 921 N N . ALA A 1 119 ? -1.582 -5.738 13.144 1.00 95.56 119 ALA A N 1
ATOM 922 C CA . ALA A 1 119 ? -0.566 -4.970 13.860 1.00 95.56 119 ALA A CA 1
ATOM 923 C C . ALA A 1 119 ? -0.940 -3.481 13.979 1.00 95.56 119 ALA A C 1
ATOM 925 O O . ALA A 1 119 ? -0.788 -2.903 15.056 1.00 95.56 119 ALA A O 1
ATOM 926 N N . VAL A 1 120 ? -1.499 -2.882 12.920 1.00 96.12 120 VAL A N 1
ATOM 927 C CA . VAL A 1 120 ? -1.985 -1.492 12.956 1.00 96.12 120 VAL A CA 1
ATOM 928 C C . VAL A 1 120 ? -3.098 -1.333 13.978 1.00 96.12 120 VAL A C 1
ATOM 930 O O . VAL A 1 120 ? -3.050 -0.400 14.769 1.00 96.12 120 VAL A O 1
ATOM 933 N N . LEU A 1 121 ? -4.078 -2.239 14.012 1.00 95.00 121 LEU A N 1
ATOM 934 C CA . LEU A 1 121 ? -5.193 -2.131 14.958 1.00 95.00 121 LEU A CA 1
ATOM 935 C C . LEU A 1 121 ? -4.737 -2.263 16.415 1.00 95.00 121 LEU A C 1
ATOM 937 O O . LEU A 1 121 ? -5.277 -1.589 17.292 1.00 95.00 121 LEU A O 1
ATOM 941 N N . LYS A 1 122 ? -3.719 -3.091 16.687 1.00 93.81 122 LYS A N 1
ATOM 942 C CA . LYS A 1 122 ? -3.102 -3.187 18.019 1.00 93.81 122 LYS A CA 1
ATOM 943 C C . LYS A 1 122 ? -2.421 -1.877 18.419 1.00 93.81 122 LYS A C 1
ATOM 945 O O . LYS A 1 122 ? -2.638 -1.406 19.531 1.00 93.81 122 LYS A O 1
ATOM 950 N N . LEU A 1 123 ? -1.659 -1.272 17.507 1.00 91.94 123 LEU A N 1
ATOM 951 C CA . LEU A 1 123 ? -0.985 0.011 17.734 1.00 91.94 123 LEU A CA 1
ATOM 952 C C . LEU A 1 123 ? -1.975 1.179 17.829 1.00 91.94 123 LEU A C 1
ATOM 954 O O . LEU A 1 123 ? -1.816 2.046 18.680 1.00 91.94 123 LEU A O 1
ATOM 958 N N . LYS A 1 124 ? -3.049 1.176 17.031 1.00 91.12 124 LYS A N 1
ATOM 959 C CA . LYS A 1 124 ? -4.124 2.177 17.091 1.00 91.12 124 LYS A CA 1
ATOM 960 C C . LYS A 1 124 ? -4.707 2.285 18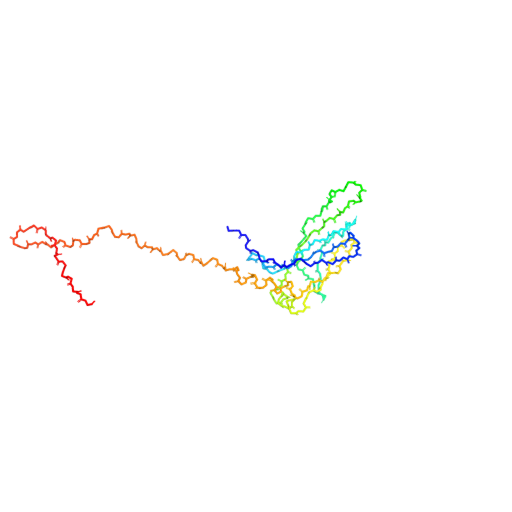.500 1.00 91.12 124 LYS A C 1
ATOM 962 O O . LYS A 1 124 ? -4.961 3.391 18.951 1.00 91.12 124 LYS A O 1
ATOM 967 N N . LYS A 1 125 ? -4.894 1.169 19.215 1.00 87.38 125 LYS A N 1
ATOM 968 C CA . LYS A 1 125 ? -5.404 1.186 20.602 1.00 87.38 125 LYS A CA 1
ATOM 969 C C . LYS A 1 125 ? -4.489 1.941 21.574 1.00 87.38 125 LYS A C 1
ATOM 971 O O . LYS A 1 125 ? -4.954 2.371 22.621 1.00 87.38 125 LYS A O 1
ATOM 976 N N . GLN A 1 126 ? -3.209 2.084 21.236 1.00 84.94 126 GLN A N 1
ATOM 977 C CA . GLN A 1 126 ? -2.221 2.829 22.019 1.00 84.94 126 GLN A CA 1
ATOM 978 C C . GLN A 1 126 ? -2.171 4.312 21.626 1.00 84.94 126 GLN A C 1
ATOM 980 O O . GLN A 1 126 ? -1.665 5.128 22.392 1.00 84.94 126 GLN A O 1
ATOM 985 N N . LEU A 1 127 ? -2.724 4.671 20.463 1.00 79.69 127 LEU A N 1
ATOM 986 C CA . LEU A 1 127 ? -2.965 6.054 20.067 1.00 79.69 127 LEU A CA 1
ATOM 987 C C . LEU A 1 127 ? -4.211 6.554 20.805 1.00 79.69 127 LEU A C 1
ATOM 989 O O . LEU A 1 127 ? -5.307 6.628 20.250 1.00 79.69 12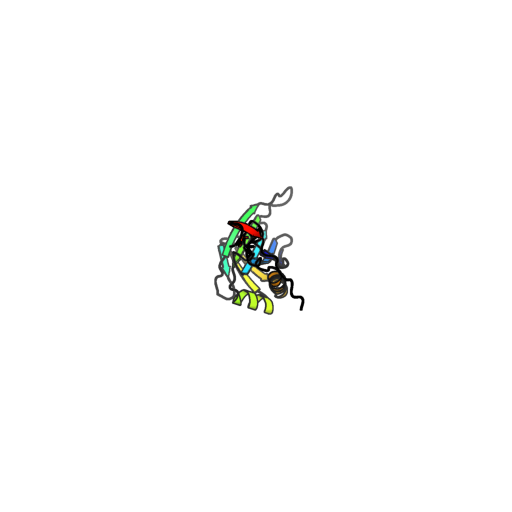7 LEU A O 1
ATOM 993 N N . ALA A 1 128 ? -4.066 6.832 22.100 1.00 61.19 128 ALA A N 1
ATOM 994 C CA . ALA A 1 128 ? -5.096 7.553 22.826 1.00 61.19 128 ALA A CA 1
ATOM 995 C C . ALA A 1 128 ? -5.243 8.947 22.187 1.00 61.19 128 ALA A C 1
ATOM 997 O O . ALA A 1 128 ? -4.226 9.614 21.959 1.00 61.19 128 ALA A O 1
ATOM 998 N N . PRO A 1 129 ? -6.471 9.451 21.953 1.00 56.41 129 PRO A N 1
ATOM 999 C CA . PRO A 1 129 ? -6.643 10.893 21.920 1.00 56.41 129 PRO A CA 1
ATOM 1000 C C . PRO A 1 129 ? -6.030 11.396 23.224 1.00 56.41 129 PRO A C 1
ATOM 1002 O O . PRO A 1 129 ? -6.331 10.838 24.283 1.00 56.41 129 PRO A O 1
ATOM 1005 N N . ALA A 1 130 ? -5.156 12.405 23.174 1.00 49.28 130 ALA A N 1
ATOM 1006 C CA . ALA A 1 130 ? -4.875 13.149 24.391 1.00 49.28 130 ALA A CA 1
ATOM 1007 C C . ALA A 1 130 ? -6.250 13.484 24.973 1.00 49.28 130 ALA A C 1
ATOM 1009 O O . ALA A 1 130 ? -7.065 14.088 24.266 1.00 49.28 130 ALA A O 1
ATOM 1010 N N . ALA A 1 131 ? -6.552 12.993 26.183 1.00 49.00 131 ALA A N 1
ATOM 1011 C CA . ALA A 1 131 ? -7.753 13.421 26.878 1.00 49.00 131 ALA A CA 1
ATOM 1012 C C . ALA A 1 131 ? -7.779 14.946 26.738 1.00 49.00 131 ALA A C 1
ATOM 1014 O O . ALA A 1 131 ? -6.704 15.551 26.878 1.00 49.00 131 ALA A O 1
ATOM 1015 N N . PRO A 1 132 ? -8.916 15.581 26.386 1.00 45.97 132 PRO A N 1
ATOM 1016 C CA . PRO A 1 132 ? -8.973 17.023 26.515 1.00 45.97 132 PRO A CA 1
ATOM 1017 C C . PRO A 1 132 ? -8.469 17.286 27.925 1.00 45.97 132 PRO A C 1
ATOM 1019 O O . PRO A 1 132 ? -8.980 16.687 28.875 1.00 45.97 132 PRO A O 1
ATOM 1022 N N . ALA A 1 133 ? -7.381 18.048 28.045 1.00 46.12 133 ALA A N 1
ATOM 1023 C CA . ALA A 1 133 ? -6.999 18.572 29.331 1.00 46.12 133 ALA A CA 1
ATOM 1024 C C . ALA A 1 133 ? -8.248 19.326 29.759 1.00 46.12 133 ALA A C 1
ATOM 1026 O O . ALA A 1 133 ? -8.546 20.394 29.224 1.00 46.12 133 ALA A O 1
ATOM 1027 N N . VAL A 1 134 ? -9.052 18.704 30.623 1.00 42.44 134 VAL A N 1
ATOM 1028 C CA . VAL A 1 134 ? -9.997 19.429 31.436 1.00 42.44 134 VAL A CA 1
ATOM 1029 C C . VAL A 1 134 ? -9.062 20.390 32.126 1.00 42.44 134 VAL A C 1
ATOM 1031 O O . VAL A 1 134 ? -8.259 19.990 32.969 1.00 42.44 134 VAL A O 1
ATOM 1034 N N . GLN A 1 135 ? -9.051 21.630 31.643 1.00 44.25 135 GLN A N 1
ATOM 1035 C CA . GLN A 1 135 ? -8.564 22.721 32.440 1.00 44.25 135 GLN A CA 1
ATOM 1036 C C . GLN A 1 135 ? -9.453 22.619 33.667 1.00 44.25 135 GLN A C 1
ATOM 1038 O O . GLN A 1 135 ? -10.622 23.001 33.638 1.00 44.25 135 GLN A O 1
ATOM 1043 N N . VAL A 1 136 ? -8.932 21.981 34.714 1.00 44.88 136 VAL A N 1
ATOM 1044 C CA . VAL A 1 136 ? -9.337 22.312 36.059 1.00 44.88 136 VAL A CA 1
ATOM 1045 C C . VAL A 1 136 ? -8.989 23.786 36.101 1.00 44.88 136 VAL A C 1
ATOM 1047 O O . VAL A 1 136 ? -7.827 24.159 36.236 1.00 44.88 136 VAL A O 1
ATOM 1050 N N . ILE A 1 137 ? -9.980 24.620 35.790 1.00 47.28 137 ILE A N 1
ATOM 1051 C CA . ILE A 1 137 ? -9.956 26.014 36.167 1.00 47.28 137 ILE A CA 1
ATOM 1052 C C . ILE A 1 137 ? -9.961 25.902 37.680 1.00 47.28 137 ILE A C 1
ATOM 1054 O O . ILE A 1 137 ? -11.012 25.767 38.304 1.00 47.28 137 ILE A O 1
ATOM 1058 N N . GLU A 1 138 ? -8.766 25.790 38.250 1.00 48.25 138 GLU A N 1
ATOM 1059 C CA . GLU A 1 138 ? -8.564 26.022 39.657 1.00 48.25 138 GLU A CA 1
ATOM 1060 C C . GLU A 1 138 ? -9.144 27.422 39.866 1.00 48.25 138 GLU A C 1
ATOM 1062 O O . GLU A 1 138 ? -8.707 28.363 39.187 1.00 48.25 138 GLU A O 1
ATOM 1067 N N . PRO A 1 139 ? -10.227 27.568 40.652 1.00 54.72 139 PRO A N 1
ATOM 1068 C CA . PRO A 1 139 ? -10.741 28.891 40.933 1.00 54.72 139 PRO A CA 1
ATOM 1069 C C . PRO A 1 139 ? -9.559 29.700 41.472 1.00 54.72 139 PRO A C 1
ATOM 1071 O O . PRO A 1 139 ? -8.780 29.155 42.261 1.00 54.72 139 PRO A O 1
ATOM 1074 N N . PRO A 1 140 ? -9.370 30.951 41.011 1.00 51.81 140 PRO A N 1
ATOM 1075 C CA . PRO A 1 140 ? -8.243 31.759 41.449 1.00 51.81 140 PRO A CA 1
ATOM 1076 C C . PRO A 1 140 ? -8.176 31.695 42.976 1.00 51.81 140 PRO A C 1
ATOM 1078 O O . PRO A 1 140 ? -9.236 31.776 43.614 1.00 51.81 140 PRO A O 1
ATOM 1081 N N . PRO A 1 141 ? -6.984 31.491 43.568 1.00 52.97 141 PRO A N 1
ATOM 1082 C CA . PRO A 1 141 ? -6.860 31.402 45.012 1.00 52.97 141 PRO A CA 1
ATOM 1083 C C . PRO A 1 141 ? -7.558 32.621 45.606 1.00 52.97 141 PRO A C 1
ATOM 1085 O O . PRO A 1 141 ? -7.259 33.754 45.219 1.00 52.97 141 PRO A O 1
ATOM 1088 N N . LYS A 1 142 ? -8.554 32.377 46.471 1.00 52.09 142 LYS A N 1
ATOM 1089 C CA . LYS A 1 142 ? -9.293 33.451 47.136 1.00 52.09 142 LYS A CA 1
ATOM 1090 C C . LYS A 1 142 ? -8.260 34.411 47.730 1.00 52.09 142 LYS A C 1
ATOM 1092 O O . LYS A 1 142 ? -7.393 33.949 48.479 1.00 52.09 142 LYS A O 1
ATOM 1097 N N . PRO A 1 143 ? -8.299 35.711 47.397 1.00 43.84 143 PRO A N 1
ATOM 1098 C CA . PRO A 1 143 ? -7.412 36.651 48.038 1.00 43.84 143 PRO A CA 1
ATOM 1099 C C . PRO A 1 143 ? -7.886 36.766 49.489 1.00 43.84 143 PRO A C 1
ATOM 1101 O O . PRO A 1 143 ? -8.918 37.368 49.757 1.00 43.84 143 PRO A O 1
ATOM 1104 N N . TYR A 1 144 ? -7.097 36.177 50.388 1.00 50.19 144 TYR A N 1
ATOM 1105 C CA . TYR A 1 144 ? -7.195 36.248 51.848 1.00 50.19 144 TYR A CA 1
ATOM 1106 C C . TYR A 1 144 ? -8.327 35.433 52.504 1.00 50.19 144 TYR A C 1
ATOM 1108 O O . TYR A 1 144 ? -9.390 35.230 51.915 1.00 50.19 144 TYR A O 1
ATOM 1116 N N . PRO A 1 145 ? -8.104 34.917 53.732 1.00 48.41 145 PRO A N 1
ATOM 1117 C CA . PRO A 1 145 ? -9.189 34.364 54.530 1.00 48.41 145 PRO A CA 1
ATOM 1118 C C . PRO A 1 145 ? -10.227 35.463 54.780 1.00 48.41 145 PRO A C 1
ATOM 1120 O O . PRO A 1 145 ? -9.854 36.592 55.103 1.00 48.41 145 PRO A O 1
ATOM 1123 N N . ASP A 1 146 ? -11.512 35.123 54.638 1.00 54.50 146 ASP A N 1
ATOM 1124 C CA . ASP A 1 146 ? -12.641 35.947 55.081 1.00 54.50 146 ASP A CA 1
ATOM 1125 C C . ASP A 1 146 ? -12.498 36.199 56.589 1.00 54.50 146 ASP A C 1
ATOM 1127 O O . ASP A 1 146 ? -13.020 35.464 57.431 1.00 54.50 146 ASP A O 1
ATOM 1131 N N . LEU A 1 147 ? -11.757 37.243 56.951 1.00 49.50 147 LEU A N 1
ATOM 1132 C CA . LEU A 1 147 ? -11.844 37.858 58.262 1.00 49.50 147 LEU A CA 1
ATOM 1133 C C . LEU A 1 147 ? -13.155 38.633 58.260 1.00 49.50 147 LEU A C 1
ATOM 1135 O O . LEU A 1 147 ? -13.187 39.831 57.986 1.00 49.50 147 LEU A O 1
ATOM 1139 N N . ALA A 1 148 ? -14.252 37.924 58.525 1.00 52.94 148 ALA A N 1
ATOM 1140 C CA . ALA A 1 148 ? -15.499 38.559 58.907 1.00 52.94 148 ALA A CA 1
ATOM 1141 C C . ALA A 1 148 ? -15.216 39.364 60.184 1.00 52.94 148 ALA A C 1
ATOM 1143 O O . ALA A 1 148 ? -15.082 38.811 61.278 1.00 52.94 148 ALA A O 1
ATOM 1144 N N . LEU A 1 149 ? -15.021 40.670 60.008 1.00 50.66 149 LEU A N 1
ATOM 1145 C CA . LEU A 1 149 ? -14.908 41.623 61.094 1.00 50.66 149 LEU A CA 1
ATOM 1146 C C . LEU A 1 149 ? -16.326 41.948 61.557 1.00 50.66 149 LEU A C 1
ATOM 1148 O O . LEU A 1 149 ? -17.128 42.467 60.781 1.00 50.66 149 LEU A O 1
ATOM 1152 N N . GLU A 1 150 ? -16.636 41.640 62.810 1.00 53.44 150 GLU A N 1
ATOM 1153 C CA . GLU A 1 150 ? -17.875 42.101 63.429 1.00 53.44 150 GLU A CA 1
ATOM 1154 C C . GLU A 1 150 ? -17.614 43.419 64.156 1.00 53.44 150 GLU A C 1
ATOM 1156 O O . GLU A 1 150 ? -16.560 43.624 64.767 1.00 53.44 150 GLU A O 1
ATOM 1161 N N . LEU A 1 151 ? -18.571 44.340 64.045 1.00 46.69 151 LEU A N 1
ATOM 1162 C CA . LEU A 1 151 ? -18.546 45.606 64.761 1.00 46.69 151 LEU A CA 1
ATOM 1163 C C . LEU A 1 151 ? -18.994 45.340 66.201 1.00 46.69 151 LEU A C 1
ATOM 1165 O O . LEU A 1 151 ? -20.138 44.942 66.430 1.00 46.69 151 LEU A O 1
ATOM 1169 N N . ASP A 1 152 ? -18.108 45.556 67.170 1.00 53.84 152 ASP A N 1
ATOM 1170 C CA . ASP A 1 152 ? -18.475 45.448 68.578 1.00 53.84 152 ASP A CA 1
ATOM 1171 C C . ASP A 1 152 ? -19.391 46.623 68.950 1.00 53.84 152 ASP A C 1
ATOM 1173 O O . ASP A 1 152 ? -18.968 47.779 69.032 1.00 53.84 152 ASP A O 1
ATOM 1177 N N . ALA A 1 153 ? -20.666 46.320 69.192 1.00 55.16 153 ALA A N 1
ATOM 1178 C CA . ALA A 1 153 ? -21.704 47.308 69.469 1.00 55.16 153 ALA A CA 1
ATOM 1179 C C . ALA A 1 153 ? -21.488 48.109 70.771 1.00 55.16 153 ALA A C 1
ATOM 1181 O O . ALA A 1 153 ? -22.241 49.049 71.027 1.00 55.16 153 ALA A O 1
ATOM 1182 N N . LYS A 1 154 ? -20.487 47.773 71.600 1.00 55.38 154 LYS A N 1
ATOM 1183 C CA . LYS A 1 154 ? -20.137 48.552 72.799 1.00 55.38 154 LYS A CA 1
ATOM 1184 C C . LYS A 1 154 ? -18.953 49.502 72.624 1.00 55.38 154 LYS A C 1
ATOM 1186 O O . LYS A 1 154 ? -18.897 50.490 73.351 1.00 55.38 154 LYS A O 1
ATOM 1191 N N . SER A 1 155 ? -18.021 49.223 71.714 1.00 58.22 155 SER A N 1
ATOM 1192 C CA . SER A 1 155 ? -16.785 50.010 71.554 1.00 58.22 155 SER A CA 1
ATOM 1193 C C . SER A 1 155 ? -16.642 50.683 70.186 1.00 58.22 155 SER A C 1
ATOM 1195 O O . SER A 1 155 ? -15.869 51.628 70.057 1.00 58.22 155 SER A O 1
ATOM 1197 N N . GLY A 1 156 ? -17.415 50.258 69.183 1.00 52.84 156 GLY A N 1
ATOM 1198 C CA . GLY A 1 156 ? -17.399 50.845 67.842 1.00 52.84 156 GLY A CA 1
ATOM 1199 C C . GLY A 1 156 ? -16.201 50.440 66.976 1.00 52.84 156 GLY A C 1
ATOM 1200 O O . GLY A 1 156 ? -16.071 50.952 65.867 1.00 52.84 156 GLY A O 1
ATOM 1201 N N . GLU A 1 157 ? -15.347 49.520 67.434 1.00 49.91 157 GLU A N 1
ATOM 1202 C CA . GLU A 1 157 ? -14.220 48.992 66.656 1.00 49.91 157 GLU A CA 1
ATOM 1203 C C . GLU A 1 157 ? -14.523 47.613 66.039 1.00 49.91 157 GLU A C 1
ATOM 1205 O O . GLU A 1 157 ? -15.294 46.813 66.574 1.00 49.91 157 GLU A O 1
ATOM 1210 N N . LEU A 1 158 ? -13.897 47.337 64.889 1.00 44.59 158 LEU A N 1
ATOM 1211 C CA . LEU A 1 158 ? -14.014 46.087 64.129 1.00 44.59 158 LEU A CA 1
ATOM 1212 C C . LEU A 1 158 ? -13.026 45.037 64.659 1.00 44.59 158 LEU A C 1
ATOM 1214 O O . LEU A 1 158 ? -11.820 45.290 64.674 1.00 44.59 158 LEU A O 1
ATOM 1218 N N . ARG A 1 159 ? -13.507 43.844 65.042 1.00 51.88 159 ARG A N 1
ATOM 1219 C CA . ARG A 1 159 ? -12.644 42.732 65.495 1.00 51.88 159 ARG A CA 1
ATOM 1220 C C . ARG A 1 159 ? -12.902 41.427 64.730 1.00 51.88 159 ARG A C 1
ATOM 1222 O O . ARG A 1 159 ? -14.043 41.175 64.341 1.00 51.88 159 ARG A O 1
ATOM 1229 N N . PRO A 1 160 ? -11.870 40.586 64.513 1.00 51.47 160 PRO A N 1
ATOM 1230 C CA . PRO A 1 160 ? -12.029 39.288 63.857 1.00 51.47 160 PRO A CA 1
ATOM 1231 C C . PRO A 1 160 ? -12.898 38.323 64.666 1.00 51.47 160 PRO A C 1
ATOM 1233 O O . PRO A 1 160 ? -12.690 38.164 65.868 1.00 51.47 160 PRO A O 1
ATOM 1236 N N . ARG A 1 161 ? -13.834 37.643 63.999 1.00 51.97 161 ARG A N 1
ATOM 1237 C CA . ARG A 1 161 ? -14.675 36.603 64.603 1.00 51.97 161 ARG A CA 1
ATOM 1238 C C . ARG A 1 161 ? -13.865 35.310 64.795 1.00 51.97 161 ARG A C 1
ATOM 1240 O O . ARG A 1 161 ? -13.410 34.724 63.814 1.00 51.97 161 ARG A O 1
ATOM 1247 N N . GLU A 1 162 ? -13.664 34.860 66.035 1.00 51.81 162 GLU A N 1
ATOM 1248 C CA . GLU A 1 162 ? -12.977 33.587 66.313 1.00 51.81 162 GLU A CA 1
ATOM 1249 C C . GLU A 1 162 ? -13.797 32.400 65.771 1.00 51.81 162 GLU A C 1
ATOM 1251 O O . GLU A 1 162 ? -14.974 32.233 66.096 1.00 51.81 162 GLU A O 1
ATOM 1256 N N . GLN A 1 163 ? -13.182 31.576 64.917 1.00 46.22 163 GLN A N 1
ATOM 1257 C CA . GLN A 1 163 ? -13.799 30.366 64.372 1.00 46.22 163 GLN A CA 1
ATOM 1258 C C . GLN A 1 163 ? -13.641 29.208 65.365 1.00 46.22 163 GLN A C 1
ATOM 1260 O O . GLN A 1 163 ? -12.532 28.754 65.637 1.00 46.22 163 GLN A O 1
ATOM 1265 N N . VAL A 1 164 ? -14.761 28.706 65.887 1.00 40.69 164 VAL A N 1
ATOM 1266 C CA . VAL A 1 164 ? -14.802 27.480 66.694 1.00 40.69 164 VAL A CA 1
ATOM 1267 C C . VAL A 1 164 ? -14.637 26.280 65.758 1.00 40.69 164 VAL A C 1
ATOM 1269 O O . VAL A 1 164 ? -15.554 25.942 65.010 1.00 40.69 164 VAL A O 1
ATOM 1272 N N . LEU A 1 165 ? -13.468 25.635 65.789 1.00 36.97 165 LEU A N 1
ATOM 1273 C CA . LEU A 1 165 ? -13.257 24.333 65.153 1.00 36.97 165 LEU A CA 1
ATOM 1274 C C . LEU A 1 165 ? -14.092 23.274 65.885 1.00 36.97 165 LEU A C 1
ATOM 1276 O O . LEU A 1 165 ? -13.808 22.938 67.032 1.00 36.97 165 LEU A O 1
ATOM 1280 N N . THR A 1 166 ? -15.103 22.731 65.213 1.00 36.34 166 THR A N 1
ATOM 1281 C CA . THR A 1 166 ? -15.711 21.447 65.583 1.00 36.34 166 THR A CA 1
ATOM 1282 C C . THR A 1 166 ? -15.029 20.361 64.753 1.00 36.34 166 THR A C 1
ATOM 1284 O O . THR A 1 166 ? -15.035 20.413 63.526 1.00 36.34 166 THR A O 1
ATOM 1287 N N . LEU A 1 167 ? -14.347 19.448 65.446 1.00 38.00 167 LEU A N 1
ATOM 1288 C CA . LEU A 1 167 ? -13.769 18.218 64.906 1.00 38.00 167 LEU A CA 1
ATOM 1289 C C . LEU A 1 167 ? -14.844 17.127 64.970 1.00 38.00 167 LEU A C 1
ATOM 1291 O O . LEU A 1 167 ? -15.332 16.853 66.064 1.00 38.00 167 LEU A O 1
ATOM 1295 N N . ASP A 1 168 ? -15.149 16.513 63.831 1.00 40.84 168 ASP A N 1
ATOM 1296 C CA . ASP A 1 168 ? -15.657 15.138 63.729 1.00 40.84 168 ASP A CA 1
ATOM 1297 C C . ASP A 1 168 ? -14.711 14.351 62.811 1.00 40.84 168 ASP A C 1
ATOM 1299 O O . ASP A 1 168 ? -14.308 14.915 61.761 1.00 40.84 168 ASP A O 1
#

Sequence (168 aa):
MGDQIAYGPVVTAYYAVLEFLQIRPFYSMKSGYGFETRFASYGKASFIEAWSFGKQLDYSKGVSQKRICFQAPCMIEETGLVLLSEADFLAAEQNGFAFALVGKLRRINGKASAQAFGAVLKLKKQLAPAAPAVQVIEPPPKPYPDLALELDAKSGELRPREQVLTLD

Radius of gyration: 31.53 Å; chains: 1; bounding box: 49×63×91 Å

Foldseek 3Di:
DDWDKQKFDWDWDDPDPFWIKIKIWMATPVQGTWIKIKTKDLDDQAFDWKFFPHDTFDKAWDDWDWDDDDPDRTIIITMIMTGDDPVVLQVCLVQWGWMWGHHPRDIDIDTGHSRRSVSNVVVVVVPDDPDPPPPPPVPPPPPDDPQVFDQDPPPRDTDGDDDDDDDD

pLDDT: mean 82.1, std 20.17, range [36.34, 98.06]

Secondary structure (DSSP, 8-state):
----EEE-PPEEEEEETTEEEEEEEEEETTTEEEEEEEEEESS---EEEEEETTEEEEEEEEEEEEPP-SSSPPPEEEEEEEEE-HHHHHHHHHH-EEEEEEESS-EEEEEE-HHHHHHHHHHHTT-PPP--------PPPPSS----EEE-TTT--EEEPP------

Organism: NCBI:txid300193